Protein AF-A0AA95HVM1-F1 (afdb_monomer_lite)

pLDDT: mean 77.95, std 10.79, range [47.09, 88.62]

Organism: NCBI:txid357276

Sequence (42 aa):
MYLLGKAHENGLWGVSKDKDEAIRLYRESANLGCTAAMLFQP

Radius of gyration: 9.57 Å; chains: 1; bounding box: 16×19×26 Å

Secondary structure (DSSP, 8-state):
-HHHHHHHHHT-TT----HHHHHHHHHHHHHTT-HHHHT---

InterPro domains:
  IPR006597 Sel1-like repeat [PF08238] (1-33)
  IPR011990 Tetratricopeptide-like helical domain superfamily [G3DSA:1.25.40.10] (1-40)

Structure (mmCIF, N/CA/C/O backbone):
data_AF-A0AA95HVM1-F1
#
_entry.id   AF-A0AA95HVM1-F1
#
loop_
_atom_site.group_PDB
_atom_site.id
_atom_site.type_symbol
_atom_site.label_atom_id
_atom_site.label_alt_id
_atom_site.label_comp_id
_atom_site.label_asym_id
_atom_site.label_entity_id
_atom_site.label_seq_id
_atom_site.pdbx_PDB_ins_code
_atom_site.Cartn_x
_atom_site.Cartn_y
_atom_site.Cartn_z
_atom_site.occupancy
_atom_site.B_iso_or_equiv
_atom_site.auth_seq_id
_atom_site.auth_comp_id
_atom_site.auth_asym_id
_atom_site.auth_atom_id
_atom_site.pdbx_PDB_model_num
ATOM 1 N N . MET A 1 1 ? 1.543 4.147 -5.541 1.00 68.38 1 MET A N 1
ATOM 2 C CA . MET A 1 1 ? 1.096 4.346 -4.140 1.00 68.38 1 MET A CA 1
ATOM 3 C C . MET A 1 1 ? 0.830 3.040 -3.362 1.00 68.38 1 MET A C 1
ATOM 5 O O . MET A 1 1 ? -0.090 2.973 -2.558 1.00 68.38 1 MET A O 1
ATOM 9 N N . TYR A 1 2 ? 1.701 2.027 -3.465 1.00 75.19 2 TYR A N 1
ATOM 10 C CA . TYR A 1 2 ? 1.583 0.793 -2.665 1.00 75.19 2 TYR A CA 1
ATOM 11 C C . TYR A 1 2 ? 1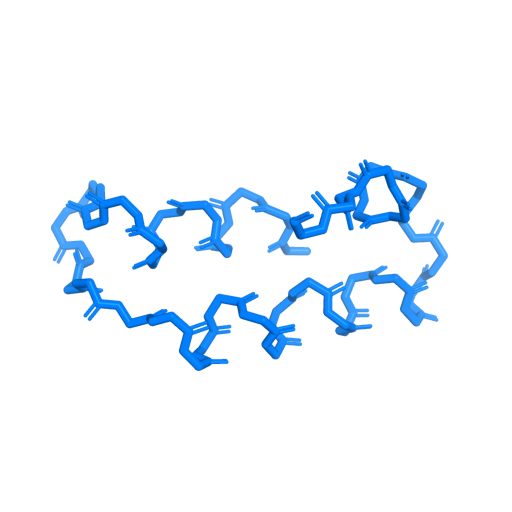.778 1.019 -1.150 1.00 75.19 2 TYR A C 1
ATOM 13 O O . TYR A 1 2 ? 1.039 0.495 -0.321 1.00 75.19 2 TYR A O 1
ATOM 21 N N . LEU A 1 3 ? 2.764 1.840 -0.771 1.00 77.12 3 LEU A N 1
ATOM 22 C CA . LEU A 1 3 ? 3.057 2.134 0.638 1.00 77.12 3 LEU A CA 1
ATOM 23 C C . LEU A 1 3 ? 1.924 2.898 1.331 1.00 77.12 3 LEU A C 1
ATOM 25 O O . LEU A 1 3 ? 1.665 2.653 2.506 1.00 77.12 3 LEU A O 1
ATOM 29 N N . LEU A 1 4 ? 1.237 3.775 0.594 1.00 81.44 4 LEU A N 1
ATOM 30 C CA . LEU A 1 4 ? 0.096 4.523 1.109 1.00 81.44 4 LEU A CA 1
ATOM 31 C C . LEU A 1 4 ? -1.112 3.602 1.305 1.00 81.44 4 LEU A C 1
ATOM 33 O O . LEU A 1 4 ? -1.724 3.640 2.365 1.00 81.44 4 LEU A O 1
ATOM 37 N N . GLY A 1 5 ? -1.370 2.690 0.358 1.00 85.06 5 GLY A N 1
ATOM 38 C CA . GLY A 1 5 ? -2.391 1.657 0.537 1.00 85.06 5 GLY A CA 1
ATOM 39 C C . GLY A 1 5 ? -2.141 0.803 1.784 1.00 85.06 5 GLY A C 1
ATOM 40 O O . GLY A 1 5 ? -3.034 0.644 2.608 1.00 85.06 5 GLY A O 1
ATOM 41 N N . LYS A 1 6 ? -0.891 0.380 2.028 1.00 82.25 6 LYS A N 1
ATOM 42 C CA . LYS A 1 6 ? -0.541 -0.341 3.269 1.00 82.25 6 LYS A CA 1
ATOM 43 C C . LYS A 1 6 ? -0.750 0.493 4.529 1.00 82.25 6 LYS A C 1
ATOM 45 O O . LYS A 1 6 ? -1.095 -0.064 5.571 1.00 82.25 6 LYS A O 1
ATOM 50 N N . ALA A 1 7 ? -0.481 1.797 4.463 1.00 85.94 7 ALA A N 1
ATOM 51 C CA . ALA A 1 7 ? -0.682 2.690 5.595 1.00 85.94 7 ALA A CA 1
ATOM 52 C C . ALA A 1 7 ? -2.171 2.832 5.928 1.00 85.94 7 ALA A C 1
ATOM 54 O O . ALA A 1 7 ? -2.521 2.731 7.100 1.00 85.94 7 ALA A O 1
ATOM 55 N N . HIS A 1 8 ? -3.033 2.954 4.916 1.00 85.88 8 HIS A N 1
ATOM 56 C CA . HIS A 1 8 ? -4.486 2.940 5.079 1.00 85.88 8 HIS A CA 1
ATOM 57 C C . HIS A 1 8 ? -5.018 1.569 5.528 1.00 85.88 8 HIS A C 1
ATOM 59 O O . HIS A 1 8 ? -5.886 1.509 6.384 1.00 85.88 8 HIS A O 1
ATOM 65 N N . GLU A 1 9 ? -4.467 0.449 5.063 1.00 84.00 9 GLU A N 1
ATOM 66 C CA . GLU A 1 9 ? -4.887 -0.883 5.526 1.00 84.00 9 GLU A CA 1
ATOM 67 C C . GLU A 1 9 ? -4.565 -1.113 7.014 1.00 84.00 9 GLU A C 1
ATOM 69 O O . GLU A 1 9 ? -5.370 -1.655 7.780 1.00 84.00 9 GLU A O 1
ATOM 74 N N . ASN A 1 10 ? -3.369 -0.697 7.435 1.00 81.44 10 ASN A N 1
ATOM 75 C CA . ASN A 1 10 ? -2.839 -0.994 8.764 1.00 81.44 10 ASN A CA 1
ATOM 76 C C . ASN A 1 10 ? -3.022 0.153 9.766 1.00 81.44 10 ASN A C 1
ATOM 78 O O . ASN A 1 10 ? -2.811 -0.0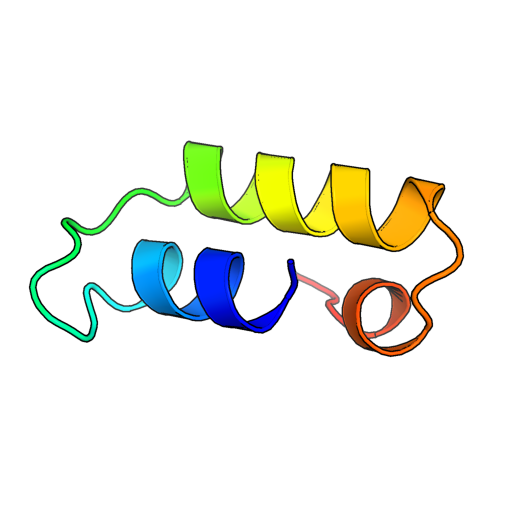53 10.960 1.00 81.44 10 ASN A O 1
ATOM 82 N N . GLY A 1 11 ? -3.476 1.322 9.315 1.00 82.25 11 GLY A N 1
ATOM 83 C CA . GLY A 1 11 ? -3.617 2.519 10.138 1.00 82.25 11 GLY A CA 1
ATOM 84 C C . GLY A 1 11 ? -2.270 3.038 10.640 1.00 82.25 11 GLY A C 1
ATOM 85 O O . GLY A 1 11 ? -2.090 3.287 11.830 1.00 82.25 11 GLY A O 1
ATOM 86 N N . LEU A 1 12 ? -1.277 3.091 9.753 1.00 82.88 12 LEU A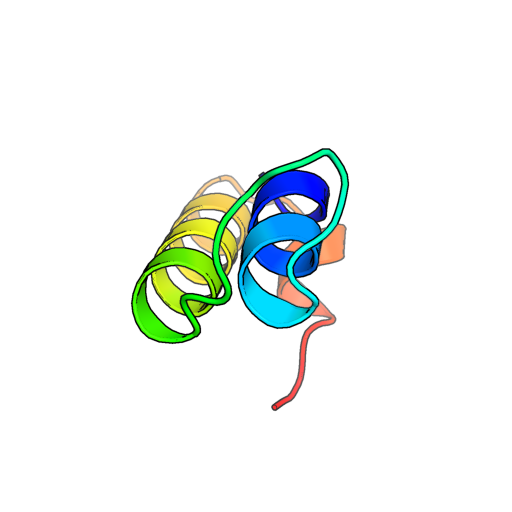 N 1
ATOM 87 C CA . LEU A 1 12 ? 0.097 3.455 10.098 1.00 82.88 12 LEU A CA 1
ATOM 88 C C . LEU A 1 12 ? 0.329 4.958 9.885 1.00 82.88 12 LEU A C 1
ATOM 90 O O . LEU A 1 12 ? -0.355 5.592 9.090 1.00 82.88 12 LEU A O 1
ATOM 94 N N . TRP A 1 13 ? 1.344 5.523 10.545 1.00 80.44 13 TRP A N 1
ATOM 95 C CA . TRP A 1 13 ? 1.766 6.928 10.368 1.00 80.44 13 TRP A CA 1
ATOM 96 C C . TRP A 1 13 ? 0.686 7.970 10.719 1.00 80.44 13 TRP A C 1
ATOM 98 O O . TRP A 1 13 ? 0.717 9.088 10.216 1.00 80.44 13 TRP A O 1
ATOM 108 N N . GLY A 1 14 ? -0.273 7.610 11.578 1.00 83.81 14 GLY A N 1
ATOM 109 C CA . GLY A 1 14 ? -1.404 8.476 11.931 1.00 83.81 14 GLY A CA 1
ATOM 110 C C . GLY A 1 14 ? -2.531 8.485 10.894 1.00 83.81 14 GLY A C 1
ATOM 111 O O . GLY A 1 14 ? -3.483 9.245 11.040 1.00 83.81 14 GLY A O 1
ATOM 112 N N . VAL A 1 15 ? -2.448 7.634 9.870 1.00 84.12 15 VAL A N 1
ATOM 113 C CA . VAL A 1 15 ? -3.525 7.421 8.902 1.00 84.12 15 VAL A CA 1
ATOM 114 C C . VAL A 1 15 ? -4.587 6.520 9.531 1.00 84.12 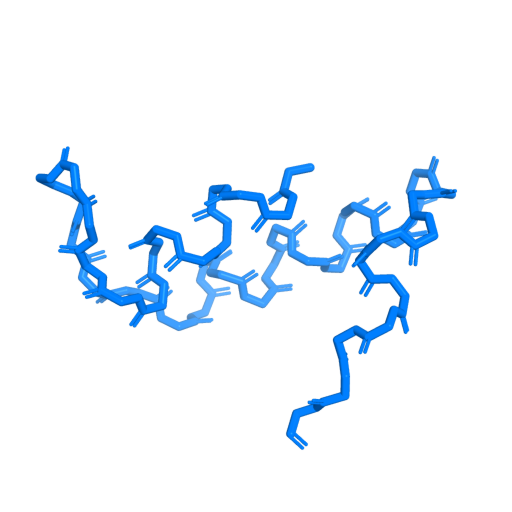15 VAL A C 1
ATOM 116 O O . VAL A 1 15 ? -4.263 5.518 10.169 1.00 84.12 15 VAL A O 1
ATOM 119 N N . SER A 1 16 ? -5.864 6.870 9.379 1.00 84.31 16 SER A N 1
ATOM 120 C CA . SER A 1 16 ? -6.968 6.017 9.827 1.00 84.31 16 SER A CA 1
ATOM 121 C C . SER A 1 16 ? -7.069 4.758 8.970 1.00 84.31 16 SER A C 1
ATOM 123 O O . SER A 1 16 ? -6.794 4.791 7.770 1.00 84.31 16 SER A O 1
ATOM 125 N N . LYS A 1 17 ? -7.478 3.643 9.588 1.00 87.25 17 LYS A N 1
ATOM 126 C CA . LYS A 1 17 ? -7.712 2.405 8.846 1.00 87.25 17 LYS A CA 1
ATOM 127 C C . LYS A 1 17 ? -8.846 2.594 7.847 1.00 87.25 17 LYS A C 1
ATOM 129 O O . LYS A 1 17 ? -9.990 2.760 8.258 1.00 87.25 17 LYS A O 1
ATOM 134 N N . ASP A 1 18 ? -8.519 2.512 6.567 1.00 88.31 18 ASP A N 1
ATOM 135 C CA . ASP A 1 18 ? -9.462 2.607 5.462 1.00 88.31 18 ASP A CA 1
ATOM 136 C C . ASP A 1 18 ? -9.075 1.598 4.377 1.00 88.31 18 ASP A C 1
ATOM 138 O O . ASP A 1 18 ? -8.122 1.772 3.616 1.00 88.31 18 ASP A O 1
ATOM 142 N N . LYS A 1 19 ? -9.798 0.481 4.343 1.00 84.62 19 LYS A N 1
ATOM 143 C CA . LYS A 1 19 ? -9.512 -0.590 3.387 1.00 84.62 19 LYS A CA 1
ATOM 144 C C . LYS A 1 19 ? -9.945 -0.224 1.970 1.00 84.62 19 LYS A C 1
ATOM 146 O O . LYS A 1 19 ? -9.314 -0.687 1.023 1.00 84.62 19 LYS A O 1
ATOM 151 N N . ASP A 1 20 ? -10.974 0.602 1.818 1.00 88.62 20 ASP A N 1
ATOM 152 C CA . ASP A 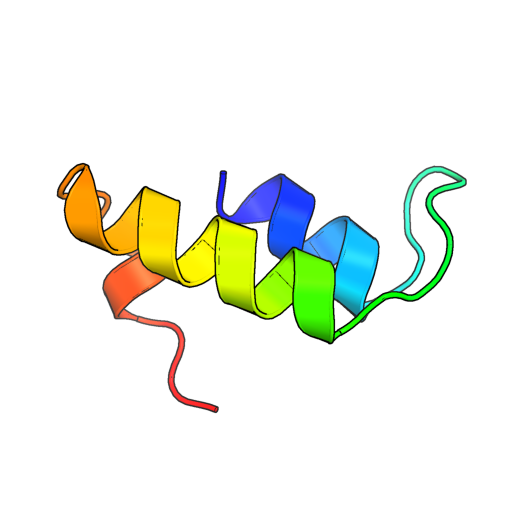1 20 ? -11.482 0.992 0.506 1.00 88.62 20 ASP A CA 1
ATOM 153 C C . ASP A 1 20 ? -10.494 1.938 -0.182 1.00 88.62 20 ASP A C 1
ATOM 155 O O . ASP A 1 20 ? -10.127 1.726 -1.343 1.00 88.62 20 ASP A O 1
ATOM 159 N N . GLU A 1 21 ? -9.962 2.907 0.567 1.00 86.56 21 GLU A N 1
ATOM 160 C CA . GLU A 1 21 ? -8.917 3.806 0.076 1.00 86.56 21 GLU A CA 1
ATOM 161 C C . GLU A 1 21 ? -7.627 3.030 -0.244 1.00 86.56 21 GLU A C 1
ATOM 163 O O . GLU A 1 21 ? -6.999 3.250 -1.283 1.00 86.56 21 GLU A O 1
ATOM 168 N N . ALA A 1 22 ? -7.269 2.036 0.580 1.00 88.19 22 ALA A N 1
ATOM 169 C CA . ALA A 1 22 ? -6.127 1.164 0.315 1.00 88.19 22 ALA A CA 1
ATOM 170 C C . ALA A 1 22 ? -6.256 0.403 -1.016 1.00 88.19 22 ALA A C 1
ATOM 172 O O . ALA A 1 22 ? -5.337 0.432 -1.839 1.00 88.19 22 ALA A O 1
ATOM 173 N N . ILE A 1 23 ? -7.411 -0.224 -1.264 1.00 86.94 23 ILE A N 1
ATOM 174 C CA . ILE A 1 23 ? -7.699 -0.954 -2.508 1.00 86.94 23 ILE A CA 1
ATOM 175 C C . ILE A 1 23 ? -7.657 -0.013 -3.715 1.00 86.94 23 ILE A C 1
ATOM 177 O O . ILE A 1 23 ? -7.114 -0.369 -4.767 1.00 86.94 23 ILE A O 1
ATOM 181 N N . ARG A 1 24 ? -8.192 1.202 -3.573 1.00 86.88 24 ARG A N 1
ATOM 182 C CA . ARG A 1 24 ? -8.194 2.209 -4.636 1.00 86.88 24 ARG A CA 1
ATOM 183 C C . ARG A 1 24 ? -6.771 2.631 -5.011 1.00 86.88 24 ARG A C 1
ATOM 185 O O . ARG A 1 24 ? -6.426 2.624 -6.194 1.00 86.88 24 ARG A O 1
ATOM 192 N N . LEU A 1 25 ? -5.921 2.870 -4.012 1.00 85.81 25 LEU A N 1
ATOM 193 C CA . LEU A 1 25 ? -4.501 3.192 -4.186 1.00 85.81 25 LEU A CA 1
ATOM 194 C C . LEU A 1 25 ? -3.700 2.031 -4.792 1.00 85.81 25 LEU A C 1
ATOM 196 O O . LEU A 1 25 ? -2.795 2.258 -5.606 1.00 85.81 25 LEU A O 1
ATOM 200 N N . TYR A 1 26 ? -4.020 0.783 -4.438 1.00 84.50 26 TYR A N 1
ATOM 201 C CA . TYR A 1 26 ? -3.416 -0.395 -5.065 1.00 84.50 26 TYR A CA 1
ATOM 202 C C . TYR A 1 26 ? -3.812 -0.523 -6.533 1.00 84.50 26 TYR A C 1
ATOM 204 O O . TYR A 1 26 ? -2.938 -0.711 -7.381 1.00 84.50 26 TYR A O 1
ATOM 212 N N . ARG A 1 27 ? -5.097 -0.346 -6.855 1.00 83.81 27 ARG A N 1
ATOM 213 C CA . ARG A 1 27 ? -5.601 -0.404 -8.232 1.00 83.81 27 ARG A CA 1
ATOM 214 C C . ARG A 1 27 ? -4.997 0.695 -9.107 1.00 83.81 27 ARG A C 1
ATOM 216 O O . ARG A 1 27 ? -4.579 0.416 -10.227 1.00 83.81 27 ARG A O 1
ATOM 223 N N . GLU A 1 28 ? -4.891 1.919 -8.598 1.00 85.19 28 GLU A N 1
ATOM 224 C CA . GLU A 1 28 ? -4.235 3.022 -9.309 1.00 85.19 28 GLU A CA 1
ATOM 225 C C . GLU A 1 28 ? -2.740 2.747 -9.528 1.00 85.19 28 GLU A C 1
ATOM 227 O O . GLU A 1 28 ? -2.210 2.943 -10.621 1.00 85.19 28 GLU A O 1
ATOM 232 N N . SER A 1 29 ? -2.066 2.193 -8.518 1.00 81.56 29 SER A N 1
ATOM 233 C CA . SER A 1 29 ? -0.661 1.793 -8.639 1.00 81.56 29 SER A CA 1
ATOM 234 C C . SER A 1 29 ? -0.454 0.701 -9.690 1.00 81.56 29 SER A C 1
ATOM 236 O O . SER A 1 29 ? 0.504 0.772 -10.455 1.00 81.56 29 SER A O 1
ATOM 238 N N . ALA A 1 30 ? -1.341 -0.294 -9.741 1.00 81.06 30 ALA A N 1
ATOM 239 C CA . ALA A 1 30 ? -1.296 -1.353 -10.743 1.00 81.06 30 ALA A CA 1
ATOM 240 C C . ALA A 1 30 ? -1.549 -0.805 -12.160 1.00 81.06 30 ALA A C 1
ATOM 242 O O . ALA A 1 30 ? -0.839 -1.184 -13.090 1.00 81.06 30 ALA A O 1
ATOM 243 N N . ASN A 1 31 ? -2.483 0.143 -12.316 1.00 81.25 31 ASN A N 1
ATOM 244 C CA . ASN A 1 31 ? -2.755 0.813 -13.594 1.00 81.25 31 ASN A CA 1
ATOM 245 C C . ASN A 1 31 ? -1.570 1.643 -14.110 1.00 81.25 31 ASN A C 1
ATOM 247 O O . ASN A 1 31 ? -1.381 1.750 -15.317 1.00 81.25 31 ASN A O 1
ATOM 251 N N . LEU A 1 32 ? -0.746 2.194 -13.217 1.00 80.50 32 LEU A N 1
ATOM 252 C CA . LEU A 1 32 ? 0.483 2.914 -13.575 1.00 80.50 32 LEU A CA 1
ATOM 253 C C . LEU A 1 32 ? 1.664 1.980 -13.910 1.00 80.50 32 LEU A C 1
ATOM 255 O O . LEU A 1 32 ? 2.787 2.450 -14.079 1.00 80.50 32 LEU A O 1
ATOM 259 N N . GLY A 1 33 ? 1.443 0.662 -13.987 1.00 73.56 33 GLY A N 1
ATOM 260 C CA . GLY A 1 33 ? 2.490 -0.320 -14.277 1.00 73.56 33 GLY 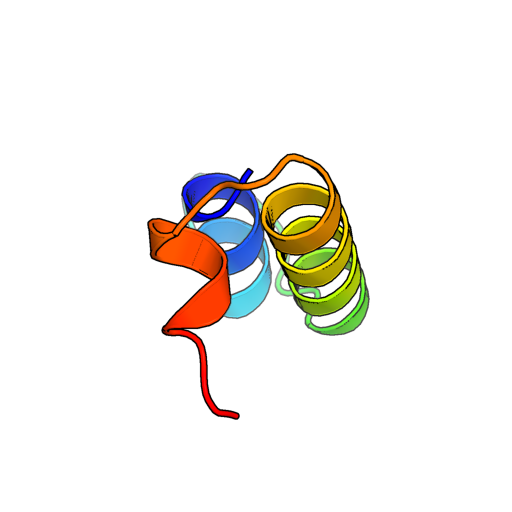A CA 1
ATOM 261 C C . GLY A 1 33 ? 3.421 -0.593 -13.094 1.00 73.56 33 GLY A C 1
ATOM 262 O O . GLY A 1 33 ? 4.513 -1.131 -13.272 1.00 73.56 33 GLY A O 1
ATOM 263 N N . CYS A 1 34 ? 3.022 -0.230 -11.870 1.00 68.75 34 CYS A N 1
ATOM 264 C CA . CYS A 1 34 ? 3.816 -0.511 -10.681 1.00 68.75 34 CYS A CA 1
ATOM 265 C C . CYS A 1 34 ? 3.698 -1.998 -10.314 1.00 68.75 34 CYS A C 1
ATOM 267 O O . CYS A 1 34 ? 2.734 -2.425 -9.674 1.00 68.75 34 CYS A O 1
ATOM 269 N N . THR A 1 35 ? 4.710 -2.787 -10.672 1.00 65.25 35 THR A N 1
ATOM 270 C CA . THR A 1 35 ? 4.764 -4.239 -10.422 1.00 65.25 35 THR A CA 1
ATOM 271 C C . THR A 1 35 ? 4.634 -4.592 -8.936 1.00 65.25 35 THR A C 1
ATOM 273 O O . THR A 1 35 ? 4.073 -5.626 -8.587 1.00 65.25 35 THR A O 1
ATOM 276 N N . ALA A 1 36 ? 5.079 -3.700 -8.042 1.00 63.78 36 ALA A N 1
ATOM 277 C CA . ALA A 1 36 ? 4.941 -3.864 -6.594 1.00 63.78 36 ALA A CA 1
ATOM 278 C C . ALA A 1 36 ? 3.477 -3.869 -6.114 1.00 63.78 36 ALA A C 1
ATOM 280 O O . ALA A 1 36 ? 3.181 -4.467 -5.086 1.00 63.78 36 ALA A O 1
ATOM 281 N N . ALA A 1 37 ? 2.561 -3.226 -6.847 1.00 59.44 37 ALA A N 1
ATOM 282 C CA . ALA A 1 37 ? 1.128 -3.270 -6.559 1.00 59.44 37 ALA A CA 1
ATOM 283 C C . ALA A 1 37 ? 0.416 -4.441 -7.252 1.00 59.44 37 ALA A C 1
ATOM 285 O O . ALA A 1 37 ? -0.589 -4.919 -6.742 1.00 59.44 37 ALA A O 1
ATOM 286 N N . MET A 1 38 ? 0.951 -4.942 -8.372 1.00 59.12 38 MET A N 1
ATOM 287 C CA . MET A 1 38 ? 0.426 -6.139 -9.048 1.00 59.12 38 MET A CA 1
ATOM 288 C C . MET A 1 38 ? 0.616 -7.429 -8.233 1.00 59.12 38 MET A C 1
ATOM 290 O O . MET A 1 38 ? -0.118 -8.388 -8.440 1.00 59.12 38 MET A O 1
ATOM 294 N N . LEU A 1 39 ? 1.582 -7.459 -7.307 1.00 60.69 39 LEU A N 1
ATOM 295 C CA . LEU A 1 39 ? 1.830 -8.585 -6.395 1.00 60.69 39 LEU A CA 1
ATOM 296 C C . LEU A 1 39 ? 0.883 -8.632 -5.183 1.00 60.69 39 LEU A C 1
ATOM 298 O O . LEU A 1 39 ? 0.936 -9.594 -4.420 1.00 60.69 39 LEU A O 1
ATOM 302 N N . PHE A 1 40 ? 0.030 -7.622 -4.988 1.00 57.69 40 PHE A N 1
ATOM 303 C CA . PHE A 1 40 ? -0.970 -7.636 -3.923 1.00 57.69 40 PHE A CA 1
ATOM 304 C C . PHE A 1 40 ? -2.143 -8.535 -4.345 1.00 57.69 40 PHE A C 1
ATOM 306 O O . PHE A 1 40 ? -3.072 -8.088 -5.017 1.00 57.69 40 PHE A O 1
ATOM 313 N N . GLN A 1 41 ? -2.066 -9.823 -4.001 1.00 47.09 41 GLN A N 1
ATOM 314 C CA . GLN A 1 41 ? -3.236 -10.700 -3.988 1.00 47.09 41 GLN A CA 1
ATOM 315 C C . GLN A 1 41 ? -3.954 -10.541 -2.635 1.00 47.09 41 GLN A C 1
ATOM 317 O O . GLN A 1 41 ? -3.268 -10.564 -1.610 1.00 47.09 41 GLN A O 1
ATOM 322 N N . PRO A 1 42 ? -5.281 -10.314 -2.642 1.00 52.97 42 PRO A N 1
ATOM 323 C CA . PRO A 1 42 ? -6.095 -10.146 -1.437 1.00 52.97 42 PRO A CA 1
ATOM 324 C C . PRO A 1 42 ? -6.168 -11.410 -0.571 1.00 52.97 42 PRO A C 1
ATOM 326 O O . PRO A 1 42 ? -6.012 -12.523 -1.124 1.00 52.97 42 PRO A O 1
#

Foldseek 3Di:
DQVVLVCLCVVPPVHDNDNVVSVVVLVVCVVVVNVVSVPDDD